Protein AF-A0A2U8E2P7-F1 (afdb_monomer_lite)

Organism: NCBI:txid1796921

Sequence (84 aa):
MTASVSVDEFWAWFTPGMWTISFEAKVVCTITLTRAGSPASVTIRGHGMNKGQVASDENWQRAYDRAFADFLEKFDKE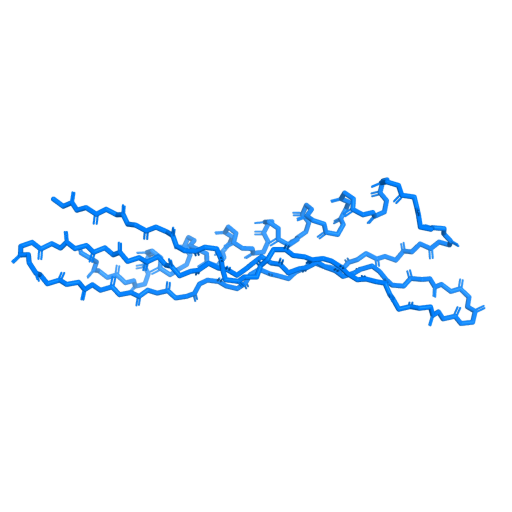LDATPF

Radius of gyration: 16.05 Å; chains: 1; bounding box: 45×20×38 Å

Structure (mmCIF, N/CA/C/O backbone):
data_AF-A0A2U8E2P7-F1
#
_entry.id   AF-A0A2U8E2P7-F1
#
loop_
_atom_site.group_PDB
_atom_site.id
_atom_site.type_symbol
_atom_site.label_atom_id
_atom_site.label_alt_id
_atom_site.label_comp_id
_atom_site.label_asym_id
_atom_site.label_entity_id
_atom_site.label_seq_id
_atom_site.pdbx_PDB_ins_code
_atom_site.Cartn_x
_atom_site.Cartn_y
_atom_site.Cartn_z
_atom_site.occupancy
_atom_site.B_iso_or_equiv
_atom_site.auth_seq_id
_atom_site.auth_comp_id
_atom_site.auth_asym_id
_atom_site.auth_atom_id
_atom_site.pdbx_PDB_model_num
ATOM 1 N N . MET A 1 1 ? -21.072 -8.510 12.507 1.00 79.69 1 MET A N 1
ATOM 2 C CA . MET A 1 1 ? -19.676 -8.057 12.367 1.00 79.69 1 MET A CA 1
ATOM 3 C C . MET A 1 1 ? -19.539 -7.505 10.967 1.00 79.69 1 MET A C 1
ATOM 5 O O . MET A 1 1 ? -20.036 -8.146 10.049 1.00 79.69 1 MET A O 1
ATOM 9 N N . THR A 1 2 ? -18.966 -6.320 10.812 1.00 91.56 2 THR A N 1
ATOM 10 C CA . THR A 1 2 ? -18.716 -5.718 9.494 1.00 91.56 2 THR A CA 1
ATOM 11 C C . THR A 1 2 ? -17.232 -5.443 9.348 1.00 91.56 2 THR A C 1
ATOM 13 O O . THR A 1 2 ? -16.588 -5.068 10.326 1.00 91.56 2 THR A O 1
ATOM 16 N N . ALA A 1 3 ? -16.716 -5.613 8.136 1.00 92.00 3 ALA A N 1
ATOM 17 C CA . ALA A 1 3 ? -15.362 -5.237 7.769 1.00 92.00 3 ALA A CA 1
ATOM 18 C C . ALA A 1 3 ? -15.430 -4.162 6.684 1.00 92.00 3 ALA A C 1
ATOM 20 O O . ALA A 1 3 ? -16.180 -4.312 5.717 1.00 92.00 3 ALA A O 1
ATOM 21 N N . SER A 1 4 ? -14.662 -3.092 6.843 1.00 94.94 4 SER A N 1
ATOM 22 C CA . SER A 1 4 ? -14.459 -2.072 5.816 1.00 94.94 4 SER A CA 1
ATOM 23 C C . SER A 1 4 ? -12.972 -1.874 5.582 1.00 94.94 4 SER A C 1
ATOM 25 O O . SER A 1 4 ? -12.191 -1.879 6.532 1.00 94.94 4 SER A O 1
ATOM 27 N N . VAL A 1 5 ? -12.591 -1.677 4.325 1.00 95.81 5 VAL A N 1
ATOM 28 C CA . VAL A 1 5 ? -11.204 -1.439 3.925 1.00 95.81 5 VAL A CA 1
ATOM 29 C C . VAL A 1 5 ? -11.134 -0.107 3.192 1.00 95.81 5 VAL A C 1
ATOM 31 O O . VAL A 1 5 ? -11.884 0.115 2.242 1.00 95.81 5 VAL A O 1
ATOM 34 N N . SER A 1 6 ? -10.234 0.765 3.637 1.00 97.75 6 SER A N 1
ATOM 35 C CA . SER A 1 6 ? -9.804 1.963 2.916 1.00 97.75 6 SER A CA 1
ATOM 36 C C . SER A 1 6 ? -8.460 1.682 2.263 1.00 97.75 6 SER A C 1
ATOM 38 O O . SER A 1 6 ? -7.570 1.142 2.919 1.00 97.75 6 SER A O 1
ATOM 40 N N . VAL A 1 7 ? -8.311 2.042 0.989 1.00 97.69 7 VAL A N 1
ATOM 41 C CA . VAL A 1 7 ? -7.015 2.040 0.302 1.00 97.69 7 VAL A CA 1
ATOM 42 C C . VAL A 1 7 ? -6.454 3.451 0.401 1.00 97.69 7 VAL A C 1
ATOM 44 O O . VAL A 1 7 ? -6.950 4.365 -0.254 1.00 97.6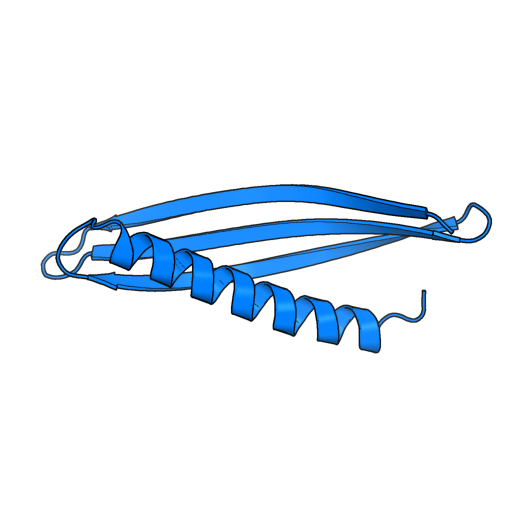9 7 VAL A O 1
ATOM 47 N N . ASP A 1 8 ? -5.438 3.620 1.238 1.00 97.94 8 ASP A N 1
ATOM 48 C CA . ASP A 1 8 ? -4.864 4.926 1.559 1.00 97.94 8 ASP A CA 1
ATOM 49 C C . ASP A 1 8 ? -3.707 5.271 0.606 1.00 97.94 8 ASP A C 1
ATOM 51 O O . ASP A 1 8 ? -3.568 6.412 0.169 1.00 97.94 8 ASP A O 1
ATOM 55 N N . GLU A 1 9 ? -2.894 4.276 0.232 1.00 98.38 9 GLU A N 1
ATOM 56 C CA . GLU A 1 9 ? -1.829 4.424 -0.764 1.00 98.38 9 GLU A CA 1
ATOM 57 C C . GLU A 1 9 ? -1.846 3.233 -1.726 1.00 98.38 9 GLU A C 1
ATOM 59 O O . GLU A 1 9 ? -1.642 2.092 -1.317 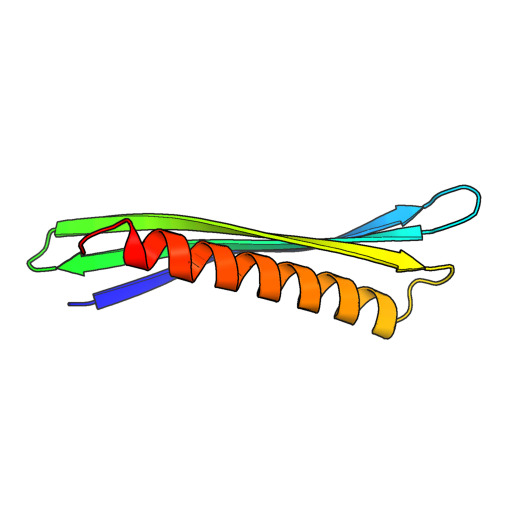1.00 98.38 9 GLU A O 1
ATOM 64 N N . PHE A 1 10 ? -2.052 3.499 -3.016 1.00 97.94 10 PHE A N 1
ATOM 65 C CA . PHE A 1 10 ? -1.872 2.513 -4.080 1.00 97.94 10 PHE A CA 1
ATOM 66 C C . PHE A 1 10 ? -1.223 3.166 -5.295 1.00 97.94 10 PHE A C 1
ATOM 68 O O . PHE A 1 10 ? -1.887 3.645 -6.214 1.00 97.94 10 PHE A O 1
ATOM 75 N N . TRP A 1 11 ? 0.099 3.251 -5.261 1.00 98.19 11 TRP A N 1
ATOM 76 C CA . TRP A 1 11 ? 0.879 3.920 -6.292 1.00 98.19 11 TRP A CA 1
ATOM 77 C C . TRP A 1 11 ? 2.317 3.412 -6.280 1.00 98.19 11 TRP A C 1
ATOM 79 O O . TRP A 1 11 ? 2.786 2.785 -5.325 1.00 98.19 11 TRP A O 1
ATOM 89 N N . ALA A 1 12 ? 3.009 3.688 -7.375 1.00 97.56 12 ALA A N 1
ATOM 90 C CA . ALA A 1 12 ? 4.392 3.324 -7.576 1.00 97.56 12 ALA A CA 1
ATOM 91 C C . ALA A 1 12 ? 5.149 4.502 -8.192 1.00 97.56 12 ALA A C 1
ATOM 93 O O . ALA A 1 12 ? 4.560 5.386 -8.819 1.00 97.56 12 ALA A O 1
ATOM 94 N N . TRP A 1 13 ? 6.458 4.528 -7.992 1.00 97.19 13 TRP A N 1
ATOM 95 C CA . TRP A 1 13 ? 7.350 5.535 -8.549 1.00 97.19 13 TRP A CA 1
ATOM 96 C C . TRP A 1 13 ? 8.656 4.885 -8.971 1.00 97.19 13 TRP A C 1
ATOM 98 O O . TRP A 1 13 ? 8.979 3.764 -8.573 1.00 97.19 13 TRP A O 1
ATOM 108 N N . PHE A 1 14 ? 9.408 5.599 -9.802 1.00 95.12 14 PHE A N 1
ATOM 109 C CA . PHE A 1 14 ? 10.761 5.200 -10.123 1.00 95.12 14 PHE A CA 1
ATOM 110 C C . PHE A 1 14 ? 11.743 6.301 -9.764 1.00 95.12 14 PHE A C 1
ATOM 112 O O . PHE A 1 14 ? 11.453 7.490 -9.895 1.00 95.12 14 PHE A O 1
ATOM 119 N N . THR A 1 15 ? 12.926 5.876 -9.350 1.00 95.88 15 THR A N 1
ATOM 120 C CA . THR A 1 15 ? 14.056 6.749 -9.064 1.00 95.88 15 THR A CA 1
ATOM 121 C C . THR A 1 15 ? 15.139 6.452 -10.101 1.00 95.88 15 THR A C 1
ATOM 123 O O . THR A 1 15 ? 15.702 5.349 -10.084 1.00 95.88 15 THR A O 1
ATOM 126 N N . PRO A 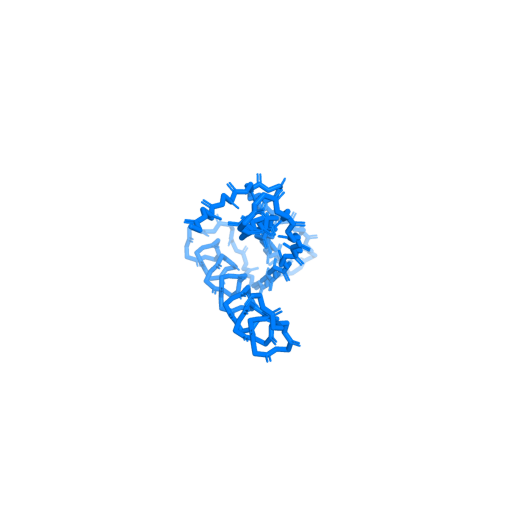1 16 ? 15.425 7.383 -11.033 1.00 92.62 16 PRO A N 1
ATOM 127 C CA . PRO A 1 16 ? 16.528 7.225 -11.968 1.00 92.62 16 PRO A CA 1
ATOM 128 C C . PRO A 1 16 ? 17.867 7.205 -11.224 1.00 92.62 16 PRO A C 1
ATOM 130 O O . PRO A 1 16 ? 18.095 7.990 -10.305 1.00 92.62 16 PRO A O 1
ATOM 133 N N . GLY A 1 17 ? 18.779 6.348 -11.664 1.00 89.19 17 GLY A N 1
ATOM 134 C CA . GLY A 1 17 ? 20.177 6.346 -11.250 1.00 89.19 17 GLY A CA 1
ATOM 135 C C . GLY A 1 17 ? 21.092 6.315 -12.469 1.00 89.19 17 GLY A C 1
ATOM 136 O O . GLY A 1 17 ? 20.656 5.981 -13.568 1.00 89.19 17 GLY A O 1
ATOM 137 N N . MET A 1 18 ? 22.378 6.624 -12.270 1.00 88.12 18 MET A N 1
ATOM 138 C CA . MET A 1 18 ? 23.379 6.666 -13.351 1.00 88.12 18 MET A CA 1
ATOM 139 C C . MET A 1 18 ? 23.424 5.364 -14.183 1.00 88.12 18 MET A C 1
ATOM 141 O O . MET A 1 18 ? 23.722 5.410 -15.370 1.00 88.12 18 MET A O 1
ATOM 145 N N . TRP A 1 19 ? 23.105 4.213 -13.572 1.00 85.69 19 TRP A N 1
ATOM 146 C CA . TRP A 1 19 ? 23.226 2.882 -14.194 1.00 85.69 19 TRP A CA 1
ATOM 147 C C . TRP A 1 19 ? 22.003 1.973 -14.026 1.00 85.69 19 TRP A C 1
ATOM 149 O O . TRP A 1 19 ? 21.901 0.936 -14.680 1.00 85.69 19 TRP A O 1
ATOM 159 N N . THR A 1 20 ? 21.090 2.314 -13.119 1.00 93.38 20 THR A N 1
ATOM 160 C CA . THR A 1 20 ? 19.910 1.504 -12.807 1.00 93.38 20 THR A CA 1
ATOM 161 C C . THR A 1 20 ? 18.770 2.404 -12.373 1.00 93.38 20 THR A C 1
ATOM 163 O O . THR A 1 20 ? 18.992 3.443 -11.756 1.00 93.38 20 THR A O 1
ATOM 166 N N . ILE A 1 21 ? 17.557 1.982 -12.691 1.00 94.12 21 ILE A N 1
ATOM 167 C CA . ILE A 1 21 ? 16.313 2.580 -12.244 1.00 94.12 21 ILE A CA 1
ATOM 168 C C . ILE A 1 21 ? 15.789 1.719 -11.098 1.00 94.12 21 ILE A C 1
ATOM 170 O O . ILE A 1 21 ? 15.656 0.500 -11.245 1.00 94.12 21 ILE A O 1
ATOM 174 N N . SER A 1 22 ? 15.485 2.348 -9.969 1.00 96.94 22 SER A N 1
ATOM 175 C CA . SER A 1 22 ? 14.740 1.705 -8.886 1.00 96.94 22 SER A CA 1
ATOM 176 C C . SER A 1 22 ? 13.252 1.920 -9.119 1.00 96.94 22 SER A C 1
ATOM 178 O O . SER A 1 22 ? 12.845 3.049 -9.361 1.00 96.94 22 SER A O 1
ATOM 180 N N . PHE A 1 23 ? 12.462 0.862 -9.024 1.00 97.56 23 PHE A N 1
ATOM 181 C CA . PHE A 1 23 ? 11.003 0.874 -9.047 1.00 97.56 23 PHE A CA 1
ATOM 182 C C . PHE A 1 23 ? 10.522 0.559 -7.646 1.00 97.56 23 PHE A C 1
ATOM 184 O O . PHE A 1 23 ? 10.947 -0.440 -7.068 1.00 97.56 23 PHE A O 1
ATOM 191 N N . GLU A 1 24 ? 9.647 1.384 -7.108 1.00 98.06 24 GLU A N 1
ATOM 192 C CA . GLU A 1 24 ? 9.094 1.210 -5.776 1.00 98.06 24 GLU A CA 1
ATOM 193 C C . GLU A 1 24 ? 7.576 1.272 -5.852 1.00 98.06 24 GLU A C 1
ATOM 195 O O . GLU A 1 24 ? 7.024 2.079 -6.596 1.00 98.06 24 GLU A O 1
ATOM 200 N N . ALA A 1 25 ? 6.904 0.420 -5.091 1.00 98.56 25 ALA A N 1
ATOM 201 C CA . ALA A 1 25 ? 5.457 0.383 -4.980 1.00 98.56 25 ALA A CA 1
ATOM 202 C C . ALA A 1 25 ? 5.053 0.377 -3.508 1.00 98.56 25 ALA A C 1
ATOM 204 O O . ALA A 1 25 ? 5.717 -0.236 -2.663 1.00 98.56 25 ALA A O 1
ATOM 205 N N . LYS A 1 26 ? 3.946 1.053 -3.210 1.00 98.62 26 LYS A N 1
ATOM 206 C CA . LYS A 1 26 ? 3.315 1.057 -1.892 1.00 98.62 26 LYS A CA 1
ATOM 207 C C . LYS A 1 26 ? 1.869 0.605 -1.9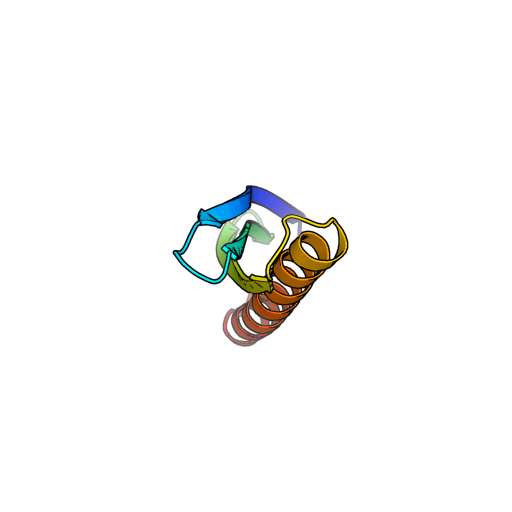96 1.00 98.62 26 LYS A C 1
ATOM 209 O O . LYS A 1 26 ? 1.137 1.036 -2.887 1.00 98.62 26 LYS A O 1
ATOM 214 N N . VAL A 1 27 ? 1.486 -0.234 -1.040 1.00 98.56 27 VAL A N 1
ATOM 215 C CA . VAL A 1 27 ? 0.110 -0.669 -0.801 1.00 98.56 27 VAL A CA 1
ATOM 216 C C . VAL A 1 27 ? -0.176 -0.425 0.673 1.00 98.56 27 VAL A C 1
ATOM 218 O O . VAL A 1 27 ? 0.342 -1.134 1.532 1.00 98.56 27 VAL A O 1
ATOM 221 N N . VAL A 1 28 ? -0.950 0.607 0.988 1.00 98.50 28 VAL A N 1
ATOM 222 C CA . VAL A 1 28 ? -1.342 0.929 2.364 1.00 98.50 28 VAL A CA 1
ATOM 223 C C . VAL A 1 28 ? -2.850 0.888 2.460 1.00 98.50 28 VAL A C 1
ATOM 225 O O . VAL A 1 28 ? -3.534 1.590 1.715 1.00 98.50 28 VAL A O 1
ATOM 228 N N . CYS A 1 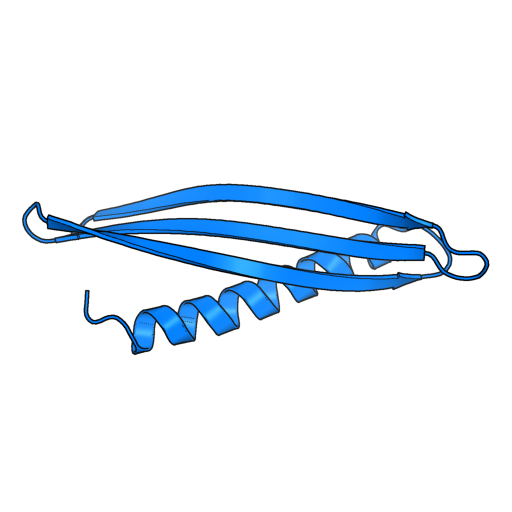29 ? -3.348 0.079 3.388 1.00 98.19 29 CYS A N 1
ATOM 229 C CA . CYS A 1 29 ? -4.773 -0.038 3.645 1.00 98.19 29 CYS A CA 1
ATOM 230 C C . CYS A 1 29 ? -5.065 0.103 5.132 1.00 98.19 29 CYS A C 1
ATOM 232 O O . CYS A 1 29 ? -4.360 -0.469 5.966 1.00 98.19 29 CYS A O 1
ATOM 234 N N . THR A 1 30 ? -6.160 0.780 5.451 1.00 97.25 30 THR A N 1
ATOM 235 C CA . THR A 1 30 ? -6.738 0.790 6.791 1.00 97.25 30 THR A CA 1
ATOM 236 C C . THR A 1 30 ? -7.951 -0.128 6.814 1.00 97.25 30 THR A C 1
ATOM 238 O O . THR A 1 30 ? -8.911 0.057 6.066 1.00 97.25 30 THR A O 1
ATOM 241 N N . ILE A 1 31 ? -7.890 -1.145 7.666 1.00 94.69 31 ILE A N 1
ATOM 242 C CA . ILE A 1 31 ? -8.921 -2.163 7.845 1.00 94.69 31 ILE A CA 1
ATOM 243 C C . ILE A 1 31 ? -9.639 -1.846 9.147 1.00 94.69 31 ILE A C 1
ATOM 245 O O . ILE A 1 31 ? -9.006 -1.778 10.198 1.00 94.69 31 ILE A O 1
ATOM 249 N N . THR A 1 32 ? -10.954 -1.669 9.084 1.00 93.75 32 THR A N 1
ATOM 250 C CA . THR A 1 32 ? -11.802 -1.438 10.254 1.00 93.75 32 THR A CA 1
ATOM 251 C C . THR A 1 32 ? -12.774 -2.596 10.417 1.00 93.75 32 THR A C 1
ATOM 253 O O . THR A 1 32 ? -13.555 -2.908 9.515 1.00 93.75 32 THR A O 1
ATOM 256 N N . LEU A 1 33 ? -12.736 -3.223 11.587 1.00 91.50 33 LEU A N 1
ATOM 257 C CA . LEU A 1 33 ? -13.625 -4.297 12.001 1.00 91.50 33 LEU A CA 1
ATOM 258 C C . LEU A 1 33 ? -14.564 -3.775 13.084 1.00 91.50 33 LEU A C 1
ATOM 260 O O . LEU A 1 33 ? -14.119 -3.285 14.116 1.00 91.50 33 LEU A O 1
ATOM 264 N N . THR A 1 34 ? -15.872 -3.901 12.869 1.00 90.88 34 THR A N 1
ATOM 265 C CA . THR A 1 34 ? -16.883 -3.481 13.847 1.00 90.88 34 THR A CA 1
ATOM 266 C C . THR A 1 34 ? -17.612 -4.695 14.405 1.00 90.88 34 THR A C 1
ATOM 268 O O . THR A 1 34 ? -18.326 -5.413 13.684 1.00 90.88 34 THR A O 1
ATOM 271 N N . ARG A 1 35 ? -17.483 -4.904 15.718 1.00 88.38 35 ARG A N 1
ATOM 272 C CA . ARG A 1 35 ? -18.148 -5.973 16.475 1.00 88.38 35 ARG A CA 1
ATOM 273 C C . ARG A 1 35 ? -19.001 -5.362 17.581 1.00 88.38 35 ARG A C 1
ATOM 275 O O . ARG A 1 35 ? -18.515 -4.567 18.368 1.00 88.38 35 ARG A O 1
ATOM 282 N N . ALA A 1 36 ? -20.288 -5.716 17.622 1.00 88.38 36 ALA A N 1
ATOM 283 C CA . ALA A 1 36 ? -21.248 -5.200 18.609 1.00 88.38 36 ALA A CA 1
ATOM 284 C C . ALA A 1 36 ? -21.278 -3.655 18.740 1.00 88.38 36 ALA A C 1
ATOM 286 O O . ALA A 1 36 ? -21.573 -3.128 19.805 1.00 88.38 36 ALA A O 1
ATOM 287 N N . GLY A 1 37 ? -20.980 -2.932 17.653 1.00 85.94 37 GLY A N 1
ATOM 288 C CA . GLY A 1 37 ? -20.932 -1.466 17.639 1.00 85.94 37 GLY A CA 1
ATOM 289 C C . GLY A 1 37 ? -19.583 -0.853 18.029 1.00 85.94 37 GLY A C 1
ATOM 290 O O . GLY A 1 37 ? -19.433 0.357 17.905 1.00 85.94 37 GLY A O 1
ATOM 291 N N . SER A 1 38 ? -18.594 -1.658 18.425 1.00 87.88 38 SER A N 1
ATOM 292 C CA . SER A 1 38 ? -17.229 -1.207 18.714 1.00 87.88 38 SER A CA 1
ATOM 293 C C . SER A 1 38 ? -16.331 -1.402 17.485 1.00 87.88 38 SER A C 1
ATOM 295 O O . SER A 1 38 ? -16.079 -2.552 17.110 1.00 87.88 38 SER A O 1
ATOM 297 N N . PRO A 1 39 ? -15.876 -0.320 16.822 1.00 90.62 39 PRO A N 1
ATOM 298 C CA . PRO A 1 39 ? -14.908 -0.408 15.737 1.00 90.62 39 PRO A CA 1
ATOM 299 C C . PRO A 1 39 ? -13.479 -0.547 16.280 1.00 90.62 39 PRO A C 1
ATOM 301 O O . PRO A 1 39 ? -13.084 0.158 17.208 1.00 90.62 39 PRO A O 1
ATOM 304 N N . ALA A 1 40 ? -12.697 -1.418 15.655 1.00 90.88 40 ALA A N 1
ATOM 305 C CA . ALA A 1 40 ? -11.254 -1.536 15.813 1.00 90.88 40 ALA A CA 1
ATOM 306 C C . ALA A 1 40 ? -10.603 -1.385 14.437 1.00 90.88 40 ALA A C 1
ATOM 308 O O . ALA A 1 40 ? -11.083 -1.970 13.466 1.00 90.88 40 ALA A O 1
ATOM 309 N N . SER A 1 41 ? -9.530 -0.600 14.347 1.00 92.69 41 SER A N 1
ATOM 310 C CA . SER A 1 41 ? -8.849 -0.327 13.081 1.00 92.69 41 SER A CA 1
ATOM 311 C C . SER A 1 41 ? -7.375 -0.686 13.157 1.00 92.69 41 SER A C 1
ATOM 313 O O . SER A 1 41 ? -6.725 -0.412 14.163 1.00 92.69 41 SER A O 1
ATOM 315 N N . VAL A 1 42 ? -6.850 -1.227 12.064 1.00 94.62 42 VAL A N 1
ATOM 316 C CA . VAL A 1 42 ? -5.422 -1.477 11.863 1.00 94.62 42 VAL A CA 1
ATOM 317 C C . VAL A 1 42 ? -5.008 -0.975 10.483 1.00 94.62 42 VAL A C 1
ATOM 319 O O . VAL A 1 42 ? -5.749 -1.124 9.511 1.00 94.62 42 VAL A O 1
ATOM 322 N N . THR A 1 43 ? -3.830 -0.361 10.391 1.00 96.81 43 THR A N 1
ATOM 323 C CA . THR A 1 43 ? -3.255 0.079 9.116 1.00 96.81 43 THR A CA 1
ATOM 324 C C . THR A 1 43 ? -2.128 -0.865 8.724 1.00 96.81 43 THR A C 1
ATOM 326 O O . THR A 1 43 ? -1.128 -0.968 9.432 1.00 96.81 43 THR A O 1
ATOM 329 N N . ILE A 1 44 ? -2.260 -1.504 7.566 1.00 97.81 44 ILE A N 1
ATOM 330 C CA . ILE A 1 44 ? -1.264 -2.417 7.004 1.00 97.81 44 ILE A CA 1
ATOM 331 C C . ILE A 1 44 ? -0.496 -1.697 5.900 1.00 97.81 44 ILE A C 1
ATOM 333 O O . ILE A 1 44 ? -1.093 -1.042 5.046 1.00 97.81 44 ILE A O 1
ATOM 337 N N . ARG A 1 45 ? 0.837 -1.805 5.921 1.00 98.44 45 ARG A N 1
ATOM 338 C CA . ARG A 1 45 ? 1.741 -1.099 4.998 1.00 98.44 45 ARG A CA 1
ATOM 339 C C . ARG A 1 45 ? 2.655 -2.077 4.265 1.00 98.44 45 ARG A C 1
ATOM 341 O O . ARG A 1 45 ? 3.655 -2.521 4.832 1.00 98.44 45 ARG A O 1
ATOM 348 N N . GLY A 1 46 ? 2.329 -2.350 3.009 1.00 98.56 46 GLY A N 1
ATOM 349 C CA . GLY A 1 46 ? 3.157 -3.079 2.056 1.00 98.56 46 GLY A CA 1
ATOM 350 C C . GLY A 1 46 ? 4.095 -2.162 1.273 1.00 98.56 46 GLY A C 1
ATOM 351 O O . GLY A 1 46 ? 3.685 -1.098 0.794 1.00 98.56 46 GLY A O 1
ATOM 352 N N . HIS A 1 47 ? 5.347 -2.580 1.113 1.00 98.56 47 HIS A N 1
ATOM 353 C CA . HIS A 1 47 ? 6.350 -1.927 0.273 1.00 98.56 47 HIS A CA 1
ATOM 354 C C . HIS A 1 47 ? 7.081 -2.954 -0.582 1.00 98.56 47 HIS A C 1
ATOM 356 O O . HIS A 1 47 ? 7.487 -4.015 -0.115 1.00 98.56 47 HIS A O 1
ATOM 362 N N . GLY A 1 48 ? 7.254 -2.623 -1.855 1.00 98.25 48 GLY A N 1
ATOM 363 C CA . GLY A 1 48 ? 7.978 -3.448 -2.805 1.00 98.25 48 GLY A CA 1
ATOM 364 C C . GLY A 1 48 ? 8.977 -2.611 -3.574 1.00 98.25 48 GLY A C 1
ATOM 365 O O . GLY A 1 48 ? 8.663 -1.510 -4.012 1.00 98.25 48 GLY A O 1
ATOM 366 N N . MET A 1 49 ? 10.179 -3.147 -3.765 1.00 97.81 49 MET A N 1
ATOM 367 C CA . MET A 1 49 ? 11.218 -2.512 -4.569 1.00 97.81 49 MET A CA 1
ATOM 368 C C . MET A 1 49 ? 11.748 -3.497 -5.603 1.00 97.81 49 MET A C 1
ATOM 370 O O . MET A 1 49 ? 12.050 -4.641 -5.270 1.00 97.81 49 MET A O 1
ATOM 374 N N . ASN A 1 50 ? 11.935 -3.041 -6.835 1.00 97.25 50 ASN A N 1
ATOM 375 C CA . ASN A 1 50 ? 12.623 -3.743 -7.910 1.00 97.25 50 ASN A CA 1
ATOM 376 C C . ASN A 1 50 ? 13.665 -2.820 -8.570 1.00 97.25 50 ASN A C 1
ATOM 378 O O . ASN A 1 50 ? 13.596 -1.602 -8.434 1.00 97.25 50 ASN A O 1
ATOM 382 N N . LYS A 1 51 ? 14.650 -3.380 -9.276 1.00 95.81 51 LYS A N 1
ATOM 383 C CA . LYS A 1 51 ? 15.625 -2.604 -10.056 1.00 95.81 51 LYS A CA 1
ATOM 384 C C . LYS A 1 51 ? 15.664 -3.100 -11.491 1.00 95.81 51 LYS A C 1
ATOM 386 O O . LYS A 1 51 ? 15.572 -4.300 -11.732 1.00 95.81 51 LYS A O 1
ATOM 391 N N . GLY A 1 52 ? 15.845 -2.179 -12.426 1.00 93.62 52 GLY A N 1
ATOM 392 C CA . GLY A 1 52 ? 15.943 -2.484 -13.848 1.00 93.62 52 GLY A CA 1
ATOM 393 C C . GLY A 1 52 ? 16.741 -1.432 -14.606 1.00 93.62 52 GLY A C 1
ATOM 394 O O . GLY A 1 52 ? 17.173 -0.431 -14.041 1.00 93.62 52 GLY A O 1
ATOM 395 N N . GLN A 1 53 ? 16.962 -1.670 -15.895 1.00 92.19 53 GLN A N 1
ATOM 396 C CA . GLN A 1 53 ? 17.578 -0.689 -16.799 1.00 92.19 53 GLN A CA 1
ATOM 397 C C . GLN A 1 53 ? 16.535 0.109 -17.593 1.00 92.19 53 GLN A C 1
ATOM 399 O O . GLN A 1 53 ? 16.851 1.157 -18.144 1.00 92.19 53 GLN A O 1
ATOM 404 N N . VAL A 1 54 ? 15.290 -0.377 -17.637 1.00 89.88 54 VAL A N 1
ATOM 405 C CA . VAL A 1 54 ? 14.185 0.203 -18.407 1.00 89.88 54 VAL A CA 1
ATOM 406 C C . VAL A 1 54 ? 12.914 0.173 -17.563 1.00 89.88 54 VAL A C 1
ATOM 408 O O . VAL A 1 54 ? 12.671 -0.796 -16.841 1.00 89.88 54 VAL A O 1
ATOM 411 N N . ALA A 1 55 ? 12.089 1.214 -17.682 1.00 89.88 55 ALA A N 1
ATOM 412 C CA . ALA A 1 55 ? 10.743 1.277 -17.113 1.00 89.88 55 ALA A CA 1
ATOM 413 C C . ALA A 1 55 ? 9.746 0.422 -17.906 1.00 89.88 55 ALA A C 1
ATOM 415 O O . ALA A 1 55 ? 8.825 0.940 -18.527 1.00 89.88 55 ALA A O 1
ATOM 416 N N . SER A 1 56 ? 9.975 -0.892 -17.910 1.00 93.62 56 SER A N 1
ATOM 417 C CA . SER A 1 56 ? 9.087 -1.882 -18.515 1.00 93.62 56 SER A CA 1
ATOM 418 C C . SER A 1 56 ? 7.963 -2.294 -17.567 1.00 93.62 56 SER A C 1
ATOM 420 O O . SER A 1 56 ? 8.128 -2.272 -16.344 1.00 93.62 56 SER A O 1
ATOM 422 N N . ASP A 1 57 ? 6.851 -2.757 -18.138 1.00 96.19 57 ASP A N 1
ATOM 423 C CA . ASP A 1 57 ? 5.709 -3.292 -17.386 1.00 96.19 57 ASP A CA 1
ATOM 424 C C . ASP A 1 57 ? 6.123 -4.423 -16.439 1.00 96.19 57 ASP A C 1
ATOM 426 O O . ASP A 1 57 ? 5.691 -4.452 -15.294 1.00 96.19 57 ASP A O 1
ATOM 430 N N . GLU A 1 58 ? 7.028 -5.307 -16.867 1.00 96.81 58 GLU A N 1
ATOM 431 C CA . GLU A 1 58 ? 7.562 -6.386 -16.026 1.00 96.81 58 GLU A CA 1
ATOM 432 C C . GLU A 1 58 ? 8.257 -5.845 -14.765 1.00 96.81 58 GLU A C 1
ATOM 434 O O . GLU A 1 58 ? 8.105 -6.397 -13.673 1.00 96.81 58 GLU A O 1
ATOM 439 N N . ASN A 1 59 ? 9.009 -4.744 -14.884 1.00 96.31 59 ASN A N 1
ATOM 440 C CA . ASN A 1 59 ? 9.694 -4.155 -13.737 1.00 96.31 59 ASN A CA 1
ATOM 441 C C . ASN A 1 59 ? 8.721 -3.497 -12.755 1.00 96.31 59 ASN A C 1
ATOM 443 O O . ASN A 1 59 ? 8.968 -3.561 -11.547 1.00 96.31 59 ASN A O 1
ATOM 447 N N . TRP A 1 60 ? 7.627 -2.922 -13.259 1.00 96.06 60 TRP A N 1
ATOM 448 C CA . TRP A 1 60 ? 6.532 -2.398 -12.443 1.00 96.06 60 TRP A CA 1
ATOM 449 C C . TRP A 1 60 ? 5.735 -3.508 -11.763 1.00 96.06 60 TRP A C 1
ATOM 451 O O . TRP A 1 60 ? 5.521 -3.440 -10.554 1.00 96.06 60 TRP A O 1
ATOM 461 N N . GLN A 1 61 ? 5.362 -4.553 -12.505 1.00 97.69 61 GLN A N 1
ATOM 462 C CA . GLN A 1 61 ? 4.660 -5.725 -11.974 1.00 97.69 61 GLN A CA 1
ATOM 463 C C . GLN A 1 61 ? 5.452 -6.343 -10.823 1.00 97.69 61 GLN A C 1
ATOM 465 O O . GLN A 1 61 ? 4.918 -6.496 -9.732 1.00 97.69 61 GLN A O 1
ATOM 470 N N . ARG A 1 62 ? 6.766 -6.541 -10.990 1.00 97.81 62 ARG A N 1
ATOM 471 C CA . ARG A 1 62 ? 7.633 -7.048 -9.913 1.00 97.81 62 ARG A CA 1
ATOM 472 C C . ARG A 1 62 ? 7.665 -6.161 -8.669 1.00 97.81 62 ARG A C 1
ATOM 474 O O . ARG A 1 62 ? 7.806 -6.688 -7.567 1.00 97.81 62 ARG A O 1
ATOM 481 N N . ALA A 1 63 ? 7.605 -4.836 -8.816 1.00 98.12 63 ALA A N 1
ATOM 482 C CA . ALA A 1 63 ? 7.550 -3.938 -7.663 1.00 98.12 63 ALA A CA 1
ATOM 483 C C . ALA A 1 63 ? 6.217 -4.099 -6.914 1.00 98.12 63 ALA A C 1
ATOM 485 O O . ALA A 1 63 ? 6.224 -4.231 -5.691 1.00 98.12 63 ALA A O 1
ATOM 486 N N . TYR A 1 64 ? 5.099 -4.175 -7.641 1.00 98.44 64 TYR A N 1
ATOM 487 C CA . TYR A 1 64 ? 3.780 -4.422 -7.058 1.00 98.44 64 TYR A CA 1
ATOM 488 C C . TYR A 1 64 ? 3.655 -5.808 -6.425 1.00 98.44 64 TYR A C 1
ATOM 490 O O . TYR A 1 64 ? 3.192 -5.893 -5.292 1.00 98.44 64 TYR A O 1
ATOM 498 N N . ASP A 1 65 ? 4.122 -6.871 -7.082 1.00 98.44 65 ASP A N 1
ATOM 499 C CA . ASP A 1 65 ? 4.100 -8.236 -6.540 1.00 98.44 65 ASP A CA 1
ATOM 500 C C . ASP A 1 65 ? 4.812 -8.300 -5.186 1.00 98.44 65 ASP A C 1
ATOM 502 O O . ASP A 1 65 ? 4.310 -8.891 -4.230 1.00 98.44 65 ASP A O 1
ATOM 506 N N . ARG A 1 66 ? 5.965 -7.627 -5.073 1.00 98.56 66 ARG A N 1
ATOM 507 C CA . ARG A 1 66 ? 6.714 -7.521 -3.813 1.00 98.56 66 ARG A CA 1
ATOM 508 C C . ARG A 1 66 ? 5.954 -6.716 -2.761 1.00 98.56 66 ARG A C 1
ATOM 510 O O . ARG A 1 66 ? 5.933 -7.127 -1.607 1.00 98.56 66 ARG A O 1
ATOM 517 N N . ALA A 1 67 ? 5.316 -5.612 -3.151 1.00 98.69 67 ALA A N 1
ATOM 518 C CA . ALA A 1 67 ? 4.527 -4.795 -2.230 1.00 98.69 67 ALA A CA 1
ATOM 519 C C . ALA A 1 67 ? 3.304 -5.552 -1.696 1.00 98.69 67 ALA A C 1
ATOM 521 O O . ALA A 1 67 ? 2.999 -5.448 -0.511 1.00 98.69 67 ALA A O 1
ATOM 522 N N . PHE A 1 68 ? 2.634 -6.340 -2.541 1.00 98.31 68 PHE A N 1
ATOM 523 C CA . PHE A 1 68 ? 1.526 -7.198 -2.129 1.00 98.31 68 PHE A CA 1
ATOM 524 C C . PHE A 1 68 ? 1.987 -8.362 -1.253 1.00 98.31 68 PHE A C 1
ATOM 526 O O . PHE A 1 68 ? 1.334 -8.645 -0.255 1.00 98.31 68 PHE A O 1
ATOM 533 N N . ALA A 1 69 ? 3.109 -9.009 -1.576 1.00 98.56 69 ALA A N 1
ATOM 534 C CA . ALA A 1 69 ? 3.660 -10.071 -0.737 1.00 98.56 69 ALA A CA 1
ATOM 535 C C . ALA A 1 69 ? 3.986 -9.561 0.679 1.00 98.56 69 ALA A C 1
ATOM 537 O O . ALA A 1 69 ? 3.560 -10.163 1.661 1.00 98.56 69 ALA A O 1
ATOM 538 N N . ASP A 1 70 ? 4.662 -8.414 0.780 1.00 98.62 70 ASP A N 1
ATOM 539 C CA . ASP A 1 70 ? 4.969 -7.762 2.057 1.00 98.62 70 ASP A CA 1
ATOM 540 C C . ASP A 1 70 ? 3.699 -7.282 2.790 1.00 98.62 70 ASP A C 1
ATOM 542 O O . ASP A 1 70 ? 3.592 -7.424 4.008 1.00 98.62 70 ASP A O 1
ATOM 546 N N . PHE A 1 71 ? 2.698 -6.766 2.062 1.00 98.31 71 PHE A N 1
ATOM 547 C CA . PHE A 1 71 ? 1.390 -6.425 2.632 1.00 98.31 71 PHE A CA 1
ATOM 548 C C . PHE A 1 71 ? 0.715 -7.643 3.271 1.00 98.31 71 PHE A C 1
ATOM 550 O O . PHE A 1 71 ? 0.270 -7.552 4.412 1.00 98.31 71 PHE A O 1
ATOM 557 N N . LEU A 1 72 ? 0.633 -8.766 2.550 1.00 97.31 72 LEU A N 1
ATOM 558 C CA . LEU A 1 72 ? -0.041 -9.980 3.018 1.00 97.31 72 LEU A CA 1
ATOM 559 C C . LEU A 1 72 ? 0.671 -10.580 4.232 1.00 97.31 72 LEU A C 1
ATOM 561 O O . LEU A 1 72 ? 0.015 -10.891 5.219 1.00 97.31 72 LEU A O 1
ATOM 565 N N . GLU A 1 73 ? 2.007 -10.637 4.217 1.00 97.75 73 GLU A N 1
ATOM 566 C CA . GLU A 1 73 ? 2.784 -11.111 5.369 1.00 97.75 73 GLU A CA 1
ATOM 567 C C . GLU A 1 73 ? 2.503 -10.276 6.630 1.00 97.75 73 GLU A C 1
ATOM 569 O O . GLU A 1 73 ? 2.374 -10.812 7.732 1.00 97.75 73 GLU A O 1
ATOM 574 N N . LYS A 1 74 ? 2.411 -8.950 6.490 1.00 97.19 74 LYS A N 1
ATOM 575 C CA . LYS A 1 74 ? 2.100 -8.054 7.613 1.00 97.19 74 LYS A CA 1
ATOM 576 C C . LYS A 1 74 ? 0.641 -8.144 8.034 1.00 97.19 74 LYS A C 1
ATOM 578 O O . LYS A 1 74 ? 0.362 -8.076 9.224 1.00 97.19 74 LYS A O 1
ATOM 583 N N . PHE A 1 75 ? -0.273 -8.302 7.083 1.00 95.06 75 PHE A N 1
ATOM 584 C CA . PHE A 1 75 ? -1.688 -8.481 7.373 1.00 95.06 75 PHE A CA 1
ATOM 585 C C . PHE A 1 75 ? -1.932 -9.735 8.215 1.00 95.06 75 PHE A C 1
ATOM 587 O O . PHE A 1 75 ? -2.588 -9.634 9.249 1.00 95.06 75 PHE A O 1
ATOM 594 N N . ASP A 1 76 ? -1.342 -10.870 7.835 1.00 94.06 76 ASP A N 1
ATOM 595 C CA . ASP A 1 76 ? -1.463 -12.124 8.585 1.00 94.06 76 ASP A CA 1
ATOM 596 C C . ASP A 1 76 ? -0.914 -11.970 10.015 1.00 94.06 76 ASP A C 1
ATOM 598 O O . ASP A 1 76 ? -1.576 -12.343 10.982 1.00 94.06 76 ASP A O 1
ATOM 602 N N . LYS A 1 77 ? 0.245 -11.313 10.177 1.00 93.81 77 LYS A N 1
ATOM 603 C CA . LYS A 1 77 ? 0.822 -11.024 11.505 1.00 93.81 77 LYS A CA 1
ATOM 604 C C . LYS A 1 77 ? -0.088 -10.158 12.376 1.00 93.81 77 LYS A C 1
ATOM 606 O O . LYS A 1 77 ? -0.198 -10.409 13.573 1.00 93.81 77 LYS A O 1
ATOM 611 N N . GLU A 1 78 ? -0.711 -9.133 11.803 1.00 91.38 78 GLU A N 1
ATOM 612 C CA . GLU A 1 78 ? -1.604 -8.230 12.538 1.00 91.38 78 GLU A CA 1
ATOM 613 C C . GLU A 1 78 ? -2.935 -8.901 12.903 1.00 91.38 78 GLU A C 1
ATOM 615 O O . GLU A 1 78 ? -3.471 -8.643 13.984 1.00 91.38 78 GLU A O 1
ATOM 620 N N . LEU A 1 79 ? -3.448 -9.791 12.046 1.00 84.88 79 LEU A N 1
ATOM 621 C CA . LEU A 1 79 ? -4.612 -10.626 12.354 1.00 84.88 79 LEU A CA 1
ATOM 622 C C . LEU A 1 79 ? -4.334 -11.595 13.507 1.00 84.88 79 LEU A C 1
ATOM 624 O O . LEU A 1 79 ? -5.171 -11.727 14.397 1.00 84.88 79 LEU A O 1
ATOM 628 N N . ASP A 1 80 ? -3.170 -12.241 13.513 1.00 86.56 80 ASP A N 1
ATOM 629 C CA . ASP A 1 80 ? -2.791 -13.171 14.581 1.00 86.56 80 ASP A CA 1
ATOM 630 C C . ASP A 1 80 ? -2.516 -12.445 15.909 1.00 86.56 80 ASP A C 1
ATOM 632 O O . ASP A 1 80 ? -2.810 -12.968 16.988 1.00 86.56 80 ASP A O 1
ATOM 636 N N . ALA A 1 81 ? -1.954 -11.233 15.849 1.00 82.75 81 ALA A N 1
ATOM 637 C CA . ALA A 1 81 ? -1.623 -10.435 17.028 1.00 82.75 81 ALA A CA 1
ATOM 638 C C . ALA A 1 81 ? -2.835 -9.721 17.646 1.00 82.75 81 ALA A C 1
ATOM 640 O O . ALA A 1 81 ? -2.832 -9.446 18.851 1.00 82.75 81 ALA A O 1
ATOM 641 N N . THR A 1 82 ? -3.860 -9.407 16.849 1.00 69.19 82 THR A N 1
ATOM 642 C CA . THR A 1 82 ? -4.997 -8.598 17.296 1.00 69.19 82 THR A CA 1
ATOM 643 C C . THR A 1 82 ? -6.252 -9.457 17.471 1.00 69.19 82 THR A C 1
ATOM 645 O O . THR A 1 82 ? -6.871 -9.857 16.486 1.00 69.19 82 THR A O 1
ATOM 648 N N . PRO A 1 83 ? -6.705 -9.715 18.713 1.00 63.50 83 PRO A N 1
ATOM 649 C CA . PRO A 1 83 ? -7.977 -10.386 18.942 1.00 63.50 83 PRO A CA 1
ATOM 650 C C . PRO A 1 83 ? -9.133 -9.412 18.653 1.00 63.50 83 PRO A C 1
ATOM 652 O O . PRO A 1 83 ? -9.482 -8.584 19.496 1.00 63.50 83 PRO A O 1
ATOM 655 N N . PHE A 1 84 ? -9.708 -9.498 17.452 1.00 64.06 84 PHE A N 1
ATOM 656 C CA . PHE A 1 84 ? -10.932 -8.785 17.052 1.00 64.06 84 PHE A CA 1
ATOM 657 C C . PHE A 1 84 ? -12.231 -9.493 17.518 1.00 64.06 84 PHE A C 1
ATOM 659 O O . PHE A 1 84 ? -12.262 -10.736 17.678 1.00 64.06 84 PHE A O 1
#

pLDDT: mean 93.64, std 6.87, range [63.5, 98.69]

Secondary structure (DSSP, 8-state):
-EEEEEEEEEEEEEEE-SS-EEEEEEEEEEEEEEETTEEEEEEEEEEEEEEESS--HHHHHHHHHHHHHHHHHHHHHHHHHS--

Foldseek 3Di:
DDKDKDFPAFDKDWDDDPQKIKIKTKTKMKMWDADPNDIDIDIFIFMFIFMDRDPDPVRNVRNVVRRVVSRVVRVVVCPVVDDD